Protein AF-A0A8J3U0X8-F1 (afdb_monomer)

Mean predicted aligned error: 9.12 Å

Foldseek 3Di:
DDPDDPPDDDDPCPDPPNDDPDDDDDDFLLCVLVVCQPDEAEQAQAAQPDCRSAVVNVVSHDDFKYKYKADACPGRGHYVNNRVQCVQFKDWDDKAFDPDDVPGRIIITMITGDPDGDDPPDDDQDPVHGDD

Sequence (132 aa):
MDTAPPASGGNRYHSADARRWASVERMSTEAAVRADPRRTLLLCWPPPDDDAAGYGALRTYRGDTLLYVGGDADGPTGTVRLHRELELNWTLAEEFGLPSWPGVPDRLTVWRRRPARRAQRGLDRCPGCGRP

Organism: NCBI:txid575192

Solvent-accessible surface area (backbone atoms only — not comparable to full-atom values): 8075 Å² total; per-residue (Å²): 130,84,90,75,69,69,95,69,75,80,61,81,89,71,43,92,82,60,77,69,94,60,94,81,82,89,70,56,50,56,57,56,46,62,72,49,61,87,52,73,47,75,46,68,59,26,49,44,88,38,52,52,66,30,34,41,29,61,70,61,46,80,58,51,44,37,40,39,35,37,44,53,68,91,39,84,21,25,20,60,69,31,45,53,46,42,71,62,29,33,41,83,75,49,77,41,86,46,97,54,58,93,95,44,78,38,28,42,34,34,32,36,54,46,94,67,78,61,79,87,87,68,71,66,50,41,92,89,74,66,47,98

Nearest PDB structures (foldseek):
  3ix9-assembly1_A  TM=4.435E-01  e=2.236E-01  Streptococcus pneumoniae
  3g8a-assembly1_A  TM=4.518E-01  e=2.268E+00  Thermus thermophilus HB8
  3g8a-assembly4_D  TM=4.706E-01  e=2.268E+00  Thermus thermophilus HB8
  3g89-assembly2_B  TM=3.962E-01  e=1.629E+00  Thermus thermophilus HB8
  3g8a-assembly3_C  TM=4.373E-01  e=4.115E+00  Thermus thermophilus HB8

pLDDT: mean 84.14, std 14.56, range [42.41, 98.12]

Radius of gyration: 17.24 Å; Cα contacts (8 Å, |Δi|>4): 189; chains: 1; bounding box: 37×42×47 Å

Structure (mmCIF, N/CA/C/O backbone):
data_AF-A0A8J3U0X8-F1
#
_entry.id   AF-A0A8J3U0X8-F1
#
loop_
_atom_site.group_PDB
_atom_site.id
_atom_site.type_symbol
_atom_site.label_atom_id
_atom_site.label_alt_id
_atom_site.label_comp_id
_atom_site.label_asym_id
_atom_site.label_entity_id
_atom_site.label_seq_id
_atom_site.pdbx_PDB_ins_code
_atom_site.Cartn_x
_atom_si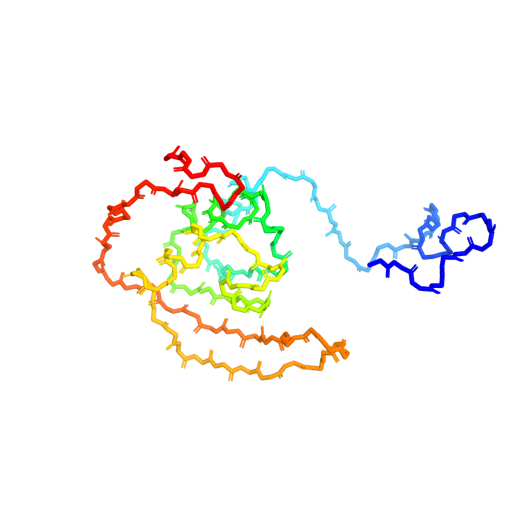te.Cartn_y
_atom_site.Cartn_z
_atom_site.occupancy
_atom_site.B_iso_or_equiv
_atom_site.auth_seq_id
_atom_site.auth_comp_id
_atom_site.auth_asym_id
_atom_site.auth_atom_id
_atom_site.pdbx_PDB_model_num
ATOM 1 N N . MET A 1 1 ? 16.406 4.699 -16.370 1.00 42.41 1 MET A N 1
ATOM 2 C CA . MET A 1 1 ? 16.832 4.742 -17.785 1.00 42.41 1 MET A CA 1
ATOM 3 C C . MET A 1 1 ? 17.207 3.319 -18.164 1.00 42.41 1 MET A C 1
ATOM 5 O O . MET A 1 1 ? 17.992 2.733 -17.432 1.00 42.41 1 MET A O 1
ATOM 9 N N . ASP A 1 2 ? 16.572 2.742 -19.188 1.00 53.41 2 ASP A N 1
ATOM 10 C CA . ASP A 1 2 ? 16.857 1.376 -19.655 1.00 53.41 2 ASP A CA 1
ATOM 11 C C . ASP A 1 2 ? 18.269 1.333 -20.257 1.00 53.41 2 ASP A C 1
ATOM 13 O O . ASP A 1 2 ? 18.569 2.074 -21.193 1.00 53.41 2 ASP A O 1
ATOM 17 N N . THR A 1 3 ? 19.154 0.536 -19.664 1.00 60.16 3 THR A N 1
ATOM 18 C CA . THR A 1 3 ? 20.560 0.408 -20.064 1.00 60.16 3 THR A CA 1
ATOM 19 C C . THR A 1 3 ? 20.781 -0.618 -21.175 1.00 60.16 3 THR A C 1
ATOM 21 O O . THR A 1 3 ? 21.899 -0.713 -21.678 1.00 60.16 3 THR A O 1
ATOM 24 N N . ALA A 1 4 ? 19.748 -1.361 -21.589 1.00 63.97 4 ALA A N 1
ATOM 25 C CA . ALA A 1 4 ? 19.833 -2.329 -22.680 1.00 63.97 4 ALA A CA 1
ATOM 26 C C . ALA A 1 4 ? 18.522 -2.406 -23.488 1.00 63.97 4 ALA A C 1
ATOM 28 O O . ALA A 1 4 ? 17.921 -3.482 -23.585 1.00 63.97 4 ALA A O 1
ATOM 29 N N . PRO A 1 5 ? 18.073 -1.294 -24.102 1.00 59.06 5 PRO A N 1
ATOM 30 C CA . PRO A 1 5 ? 16.894 -1.334 -24.948 1.00 59.06 5 PRO A CA 1
ATOM 31 C C . PRO A 1 5 ? 17.142 -2.272 -26.141 1.00 59.06 5 PRO A C 1
ATOM 33 O O . PRO A 1 5 ? 18.257 -2.315 -26.679 1.00 59.06 5 PRO A O 1
ATOM 36 N N . PRO A 1 6 ? 16.129 -3.031 -26.591 1.00 61.41 6 PRO A N 1
ATOM 37 C CA . PRO A 1 6 ? 16.262 -3.838 -27.793 1.00 61.41 6 PRO A CA 1
ATOM 38 C C . PRO A 1 6 ? 16.637 -2.941 -28.979 1.00 61.41 6 PRO A C 1
ATOM 40 O O . PRO A 1 6 ? 16.030 -1.894 -29.198 1.00 61.41 6 PRO A O 1
ATOM 43 N N . ALA A 1 7 ? 17.640 -3.369 -29.751 1.00 66.06 7 ALA A N 1
ATOM 44 C CA . ALA A 1 7 ? 18.195 -2.604 -30.872 1.00 66.06 7 ALA A CA 1
ATOM 45 C C . ALA A 1 7 ? 17.139 -2.223 -31.929 1.00 66.06 7 ALA A C 1
ATOM 47 O O . ALA A 1 7 ? 17.291 -1.231 -32.635 1.00 66.06 7 ALA A O 1
ATOM 48 N N . SER A 1 8 ? 16.078 -3.023 -32.050 1.00 65.50 8 SER A N 1
ATOM 49 C CA . SER A 1 8 ? 14.811 -2.723 -32.724 1.00 65.50 8 SER A CA 1
ATOM 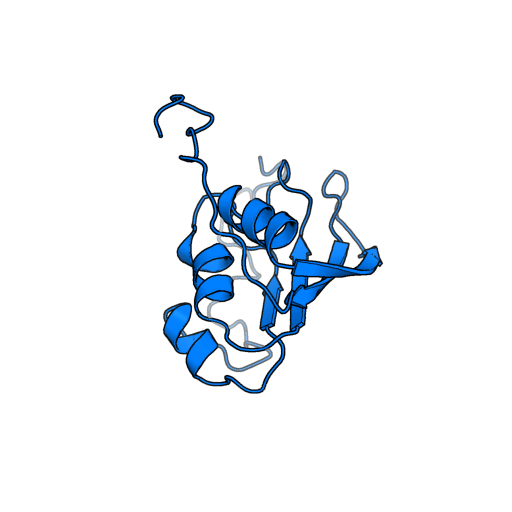50 C C . SER A 1 8 ? 13.845 -3.899 -32.520 1.00 65.50 8 SER A C 1
ATOM 52 O O . SER A 1 8 ? 14.270 -5.014 -32.213 1.00 65.50 8 SER A O 1
ATOM 54 N N . GLY A 1 9 ? 12.545 -3.653 -32.702 1.00 62.62 9 GLY A N 1
ATOM 55 C CA . GLY A 1 9 ? 11.495 -4.664 -32.552 1.00 62.62 9 GLY A CA 1
ATOM 56 C C . GLY A 1 9 ? 10.858 -4.683 -31.160 1.00 62.62 9 GLY A C 1
ATOM 57 O O . GLY A 1 9 ? 11.493 -4.385 -30.150 1.00 62.62 9 GLY A O 1
ATOM 58 N N . GLY A 1 10 ? 9.561 -5.001 -31.121 1.00 61.38 10 GLY A N 1
ATOM 59 C CA . GLY A 1 10 ? 8.804 -5.112 -29.876 1.00 61.38 10 GLY A CA 1
ATOM 60 C C . GLY A 1 10 ? 9.378 -6.192 -28.955 1.00 61.38 10 GLY A C 1
ATOM 61 O O . GLY A 1 10 ? 9.913 -7.203 -29.405 1.00 61.38 10 GLY A O 1
ATOM 62 N N . ASN A 1 11 ? 9.255 -5.987 -27.647 1.00 63.88 11 ASN A N 1
ATOM 63 C CA . ASN A 1 11 ? 9.640 -6.981 -26.652 1.00 63.88 11 ASN A CA 1
ATOM 64 C C . ASN A 1 11 ? 8.849 -8.289 -26.876 1.00 63.88 11 ASN A C 1
ATOM 66 O O . ASN A 1 11 ? 7.620 -8.278 -26.889 1.00 63.88 11 ASN A O 1
ATOM 70 N N . ARG A 1 12 ? 9.550 -9.426 -26.990 1.00 66.38 12 ARG A N 1
ATOM 71 C CA . ARG A 1 12 ? 8.969 -10.773 -27.170 1.00 66.38 12 ARG A CA 1
ATOM 72 C C . ARG A 1 12 ? 7.974 -11.193 -26.077 1.00 66.38 12 ARG A C 1
ATOM 74 O O . ARG A 1 12 ? 7.155 -12.072 -26.314 1.00 66.38 12 ARG A O 1
ATOM 81 N N . TYR A 1 13 ? 8.036 -10.577 -24.894 1.00 65.31 13 TYR A N 1
ATOM 82 C CA . TYR A 1 13 ? 7.071 -10.775 -23.806 1.00 65.31 13 TYR A CA 1
ATOM 83 C C . TYR A 1 13 ? 5.749 -10.016 -24.027 1.00 65.31 13 TYR A C 1
ATOM 85 O O . TYR A 1 13 ? 4.775 -10.260 -23.322 1.00 65.31 13 TYR A O 1
ATOM 93 N N . HIS A 1 14 ? 5.695 -9.112 -25.008 1.00 65.88 14 HIS A N 1
ATOM 94 C CA . HIS A 1 14 ? 4.497 -8.392 -25.444 1.00 65.88 14 HIS A CA 1
ATOM 95 C C . HIS A 1 14 ? 3.976 -8.927 -26.789 1.00 65.88 14 HIS A C 1
ATOM 97 O O . HIS A 1 14 ? 3.491 -8.156 -27.616 1.00 65.88 14 HIS A O 1
ATOM 103 N N . SER A 1 15 ? 4.088 -10.237 -27.042 1.00 69.62 15 SER A N 1
ATOM 104 C CA . SER A 1 15 ? 3.451 -10.836 -28.217 1.00 69.62 15 SER A CA 1
ATOM 105 C C . SER A 1 15 ? 1.929 -10.858 -28.047 1.00 69.62 15 SER A C 1
ATOM 107 O O . SER A 1 15 ? 1.411 -11.081 -26.951 1.00 69.62 15 SER A O 1
ATOM 109 N N . ALA A 1 16 ? 1.196 -10.641 -29.140 1.00 66.62 16 ALA A N 1
ATOM 110 C CA . ALA A 1 16 ? -0.263 -10.768 -29.144 1.00 66.62 16 ALA A CA 1
ATOM 111 C C . ALA A 1 16 ? -0.721 -12.194 -28.768 1.00 66.62 16 ALA A C 1
ATOM 113 O O . ALA A 1 16 ? -1.802 -12.367 -28.210 1.00 66.62 16 ALA A O 1
ATOM 114 N N . ASP A 1 17 ? 0.142 -13.186 -29.004 1.00 70.94 17 ASP A N 1
ATOM 115 C CA . ASP A 1 17 ? -0.075 -14.601 -28.690 1.00 70.94 17 ASP A CA 1
ATOM 116 C C . ASP A 1 17 ? 0.273 -14.972 -27.237 1.00 70.94 17 ASP A C 1
ATOM 118 O O . ASP A 1 17 ? 0.100 -16.123 -26.826 1.00 70.94 17 ASP A O 1
ATOM 122 N N . ALA A 1 18 ? 0.777 -14.026 -26.433 1.00 71.12 18 ALA A N 1
ATOM 123 C CA . ALA A 1 18 ? 1.105 -14.272 -25.035 1.00 71.12 18 ALA A CA 1
ATOM 124 C C . ALA A 1 18 ? -0.169 -14.598 -24.238 1.00 71.12 18 ALA A C 1
ATOM 126 O O . ALA A 1 18 ? -0.999 -13.735 -23.933 1.00 71.12 18 ALA A O 1
ATOM 127 N N . ARG A 1 19 ? -0.324 -15.873 -23.871 1.00 73.81 19 ARG A N 1
ATOM 128 C CA . ARG A 1 19 ? -1.457 -16.334 -23.068 1.00 73.81 19 ARG A CA 1
ATOM 129 C C . ARG A 1 19 ? -1.326 -15.803 -21.641 1.00 73.81 19 ARG A C 1
ATOM 131 O O . ARG A 1 19 ? -0.346 -16.078 -20.953 1.00 73.81 19 ARG A O 1
ATOM 138 N N . ARG A 1 20 ? -2.333 -15.058 -21.179 1.00 79.50 20 ARG A N 1
ATOM 139 C CA . ARG A 1 20 ? -2.405 -14.607 -19.782 1.00 79.50 20 ARG A CA 1
ATOM 140 C C . ARG A 1 20 ? -2.562 -15.818 -18.867 1.00 79.50 20 ARG A C 1
ATOM 142 O O . ARG A 1 20 ? -3.375 -16.696 -19.146 1.00 79.50 20 ARG A O 1
ATOM 149 N N . TRP A 1 21 ? -1.807 -15.842 -17.772 1.00 83.44 21 TRP A N 1
ATOM 150 C CA . TRP A 1 21 ? -1.898 -16.906 -16.767 1.00 83.44 21 TRP A CA 1
ATOM 151 C C . TRP A 1 21 ? -3.241 -16.893 -16.018 1.00 83.44 21 TRP A C 1
ATOM 153 O O . TRP A 1 21 ? -3.766 -17.946 -15.671 1.00 83.44 21 TRP A O 1
ATOM 163 N N . ALA A 1 22 ? -3.826 -15.707 -15.833 1.00 86.69 22 ALA A N 1
ATOM 164 C CA . ALA A 1 22 ? -5.137 -15.514 -15.226 1.00 86.69 22 ALA A CA 1
ATOM 165 C C . ALA A 1 22 ? -5.986 -14.527 -16.040 1.00 86.69 22 ALA A C 1
ATOM 167 O O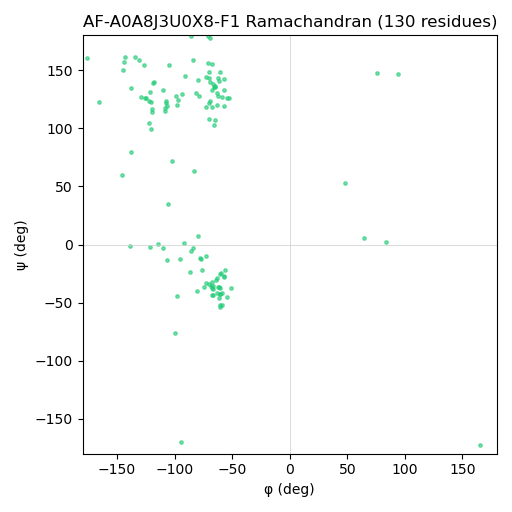 . ALA A 1 22 ? -5.466 -13.734 -16.833 1.00 86.69 22 ALA A O 1
ATOM 168 N N . SER A 1 23 ? -7.300 -14.561 -15.822 1.00 88.44 23 SER A N 1
ATOM 169 C CA . SER A 1 23 ? -8.213 -13.539 -16.331 1.00 88.44 23 SER A CA 1
ATOM 170 C C . SER A 1 23 ? -7.867 -12.182 -15.717 1.00 88.44 23 SER A C 1
ATOM 172 O O . SER A 1 23 ? -7.754 -12.057 -14.501 1.00 88.44 23 SER A O 1
ATOM 174 N N . VAL A 1 24 ? -7.695 -11.170 -16.569 1.00 87.94 24 VAL A N 1
ATOM 175 C CA . VAL A 1 24 ? -7.434 -9.784 -16.158 1.00 87.94 24 VAL A CA 1
ATOM 176 C C . VAL A 1 24 ? -8.567 -8.922 -16.688 1.00 87.94 24 VAL A C 1
ATOM 178 O O . VAL A 1 24 ? -8.722 -8.778 -17.905 1.00 87.94 24 VAL A O 1
ATOM 181 N N . GLU A 1 25 ? -9.349 -8.366 -15.773 1.00 90.50 25 GLU A N 1
ATOM 182 C CA . GLU A 1 25 ? -10.447 -7.454 -16.077 1.00 90.50 25 GLU A CA 1
ATOM 183 C C . GLU A 1 25 ? -9.951 -6.007 -16.070 1.00 90.50 25 GLU A C 1
ATOM 185 O O . GLU A 1 25 ? -9.070 -5.635 -15.296 1.00 90.50 25 GLU A O 1
ATOM 190 N N . ARG A 1 26 ? -10.508 -5.177 -16.956 1.00 91.81 26 ARG A N 1
ATOM 191 C CA . ARG A 1 26 ? -10.232 -3.737 -16.974 1.00 91.81 26 ARG A CA 1
ATOM 192 C C . ARG A 1 26 ? -11.353 -3.017 -16.248 1.00 91.81 26 ARG A C 1
ATOM 194 O O . ARG A 1 26 ? -12.502 -3.091 -16.671 1.00 91.81 26 ARG A O 1
ATOM 201 N N . MET A 1 27 ? -11.006 -2.310 -15.183 1.00 93.06 27 MET A N 1
ATOM 202 C CA . MET A 1 27 ? -11.947 -1.581 -14.341 1.00 93.06 27 MET A CA 1
ATOM 203 C C . MET A 1 27 ? -11.311 -0.274 -13.871 1.00 93.06 27 MET A C 1
ATOM 205 O O . MET A 1 27 ? -10.087 -0.144 -13.880 1.00 93.06 27 MET A O 1
ATOM 209 N N . SER A 1 28 ? -12.134 0.676 -13.421 1.00 94.56 28 SER A N 1
ATOM 210 C CA . SER A 1 28 ? -11.613 1.761 -12.587 1.00 94.56 28 SER A CA 1
ATOM 211 C C . SER A 1 28 ? -11.167 1.198 -11.239 1.00 94.56 28 SER A C 1
ATOM 213 O O . SER A 1 28 ? -11.688 0.173 -10.780 1.00 94.56 28 SER A O 1
ATOM 215 N N . THR A 1 29 ? -10.243 1.888 -10.574 1.00 93.88 29 THR A N 1
ATOM 216 C CA . THR A 1 29 ? -9.756 1.483 -9.255 1.00 93.88 29 THR A CA 1
ATOM 217 C C . THR A 1 29 ? -10.895 1.297 -8.258 1.00 93.88 29 THR A C 1
ATOM 219 O O . THR A 1 29 ? -10.963 0.297 -7.544 1.00 93.88 29 THR A O 1
ATOM 222 N N . GLU A 1 30 ? -11.842 2.230 -8.219 1.00 94.31 30 GLU A N 1
ATOM 223 C CA . GLU A 1 30 ? -12.933 2.172 -7.258 1.00 94.31 30 GLU A CA 1
ATOM 224 C C . GLU A 1 30 ? -13.916 1.045 -7.566 1.00 94.31 30 GLU A C 1
ATOM 226 O O . GLU A 1 30 ? -14.474 0.459 -6.639 1.00 94.31 30 GLU A O 1
ATOM 231 N N . ALA A 1 31 ? -14.140 0.747 -8.849 1.00 95.19 31 ALA A N 1
ATOM 232 C CA . ALA A 1 31 ? -14.978 -0.370 -9.261 1.00 95.19 31 ALA A CA 1
ATOM 233 C C . ALA A 1 31 ? -14.334 -1.709 -8.870 1.00 95.19 31 ALA A C 1
ATOM 235 O O . ALA A 1 31 ? -15.015 -2.551 -8.288 1.00 95.19 31 ALA A O 1
ATOM 236 N N . ALA A 1 32 ? -13.023 -1.866 -9.086 1.00 94.06 32 ALA A N 1
ATOM 237 C CA . ALA A 1 32 ? -12.279 -3.059 -8.685 1.00 94.06 32 ALA A CA 1
ATOM 238 C C . ALA A 1 32 ? -12.311 -3.277 -7.161 1.00 94.06 32 ALA A C 1
ATOM 240 O O . ALA A 1 32 ? -12.615 -4.371 -6.694 1.00 94.06 32 ALA A O 1
ATOM 241 N N . VAL A 1 33 ? -12.077 -2.224 -6.368 1.00 94.69 33 VAL A N 1
ATOM 242 C CA . VAL A 1 33 ? -12.111 -2.316 -4.897 1.00 94.69 33 VAL A CA 1
ATOM 243 C C . VAL A 1 33 ? -13.521 -2.609 -4.373 1.00 94.69 33 VAL A C 1
ATOM 245 O O . VAL A 1 33 ? -13.680 -3.328 -3.387 1.00 94.69 33 VAL A O 1
ATOM 248 N N . ARG A 1 34 ? -14.564 -2.060 -5.008 1.00 94.12 34 ARG A N 1
ATOM 249 C CA . ARG A 1 34 ? -15.959 -2.302 -4.606 1.00 94.12 34 ARG A CA 1
ATOM 250 C C . ARG A 1 34 ? -16.489 -3.671 -5.018 1.00 94.12 34 ARG A C 1
ATOM 252 O O . ARG A 1 34 ? -17.448 -4.122 -4.397 1.00 94.12 34 ARG A O 1
ATOM 259 N N . ALA A 1 35 ? -15.900 -4.311 -6.027 1.00 92.62 35 ALA A N 1
ATOM 260 C CA . ALA A 1 35 ? -16.339 -5.619 -6.501 1.00 92.62 35 ALA A CA 1
ATOM 261 C C . ALA A 1 35 ? -16.177 -6.717 -5.436 1.00 92.62 35 ALA A C 1
ATOM 263 O O . ALA A 1 35 ? -16.988 -7.638 -5.392 1.00 92.62 35 ALA A O 1
ATOM 264 N N . ASP A 1 36 ? -15.186 -6.595 -4.544 1.00 87.56 36 ASP A N 1
ATOM 265 C CA . ASP A 1 36 ? -14.984 -7.551 -3.452 1.00 87.56 36 ASP A CA 1
ATOM 266 C C . ASP A 1 36 ? -14.635 -6.868 -2.112 1.00 87.56 36 ASP A C 1
ATOM 268 O O . ASP A 1 36 ? -13.475 -6.820 -1.693 1.00 87.56 36 ASP A O 1
ATOM 272 N N . PRO A 1 37 ? -15.639 -6.334 -1.390 1.00 82.44 37 PRO A N 1
ATOM 273 C CA . PRO A 1 37 ? -15.413 -5.562 -0.170 1.00 82.44 37 PRO A CA 1
ATOM 274 C C . PRO A 1 37 ? -14.984 -6.415 1.035 1.00 82.44 37 PRO A C 1
ATOM 276 O O . PRO A 1 37 ? -14.642 -5.850 2.074 1.00 82.44 37 PRO A O 1
ATOM 279 N N . ARG A 1 38 ? -15.042 -7.752 0.935 1.00 81.69 38 ARG A N 1
ATOM 280 C CA . ARG A 1 38 ? -14.705 -8.677 2.033 1.00 81.69 38 ARG A CA 1
ATOM 281 C C . ARG A 1 38 ? -13.263 -9.172 1.975 1.00 81.69 38 ARG A C 1
ATOM 283 O O . ARG A 1 38 ? -12.798 -9.764 2.947 1.00 81.69 38 ARG A O 1
ATOM 290 N N . ARG A 1 39 ? -12.558 -8.957 0.864 1.00 89.75 39 ARG A N 1
ATOM 291 C CA . ARG A 1 39 ? -11.156 -9.357 0.722 1.00 89.75 39 ARG A CA 1
ATOM 292 C C . ARG A 1 39 ? -10.197 -8.330 1.307 1.00 89.75 39 ARG A C 1
ATOM 294 O O . ARG A 1 39 ? -10.505 -7.149 1.472 1.00 89.75 39 ARG A O 1
ATOM 301 N N . THR A 1 40 ? -8.999 -8.804 1.610 1.00 95.38 40 THR A N 1
ATOM 302 C CA . THR A 1 40 ? -7.841 -7.962 1.899 1.00 95.38 40 THR A CA 1
ATOM 303 C C . THR A 1 40 ? -7.439 -7.186 0.646 1.00 95.38 40 THR A C 1
ATOM 305 O O . THR A 1 40 ? -7.391 -7.760 -0.443 1.00 95.38 40 THR A O 1
ATOM 308 N N . LEU A 1 41 ? -7.143 -5.893 0.791 1.00 96.56 41 LEU A N 1
ATOM 309 C CA . LEU A 1 41 ? -6.640 -5.088 -0.321 1.00 96.56 41 LEU A CA 1
ATOM 310 C C . LEU A 1 41 ? -5.150 -5.376 -0.528 1.00 96.56 41 LEU A C 1
ATOM 312 O O . LEU A 1 41 ? -4.375 -5.254 0.414 1.00 96.56 41 LEU A O 1
ATOM 316 N N . LEU A 1 42 ? -4.751 -5.699 -1.757 1.00 96.75 42 LEU A N 1
ATOM 317 C CA . LEU A 1 42 ? -3.351 -5.731 -2.181 1.00 96.75 42 LEU A CA 1
ATOM 318 C C . LEU A 1 42 ? -3.084 -4.536 -3.101 1.00 96.75 42 LEU A C 1
ATOM 320 O O . LEU A 1 42 ? -3.719 -4.412 -4.146 1.00 96.75 42 LEU A O 1
ATOM 324 N N . LEU A 1 43 ? -2.125 -3.692 -2.729 1.00 96.31 43 LEU A N 1
ATOM 325 C CA . LEU A 1 43 ? -1.540 -2.673 -3.595 1.00 96.31 43 LEU A CA 1
ATOM 326 C C . LEU A 1 43 ? -0.120 -3.103 -3.945 1.00 96.31 43 LEU A C 1
ATOM 328 O O . LEU A 1 43 ? 0.719 -3.246 -3.062 1.00 96.31 43 LEU A O 1
ATOM 332 N N . CYS A 1 44 ? 0.143 -3.323 -5.228 1.00 95.38 44 CYS A N 1
ATOM 333 C CA . CYS A 1 44 ? 1.451 -3.744 -5.709 1.00 95.38 44 CYS A CA 1
ATOM 334 C C . CYS A 1 44 ? 1.987 -2.699 -6.674 1.00 95.38 44 CYS A C 1
ATOM 336 O O . CYS A 1 44 ? 1.367 -2.467 -7.710 1.00 95.38 44 CYS A O 1
ATOM 338 N N . TRP A 1 45 ? 3.104 -2.069 -6.308 1.00 94.38 45 TRP A N 1
ATOM 339 C CA . TRP A 1 45 ? 3.79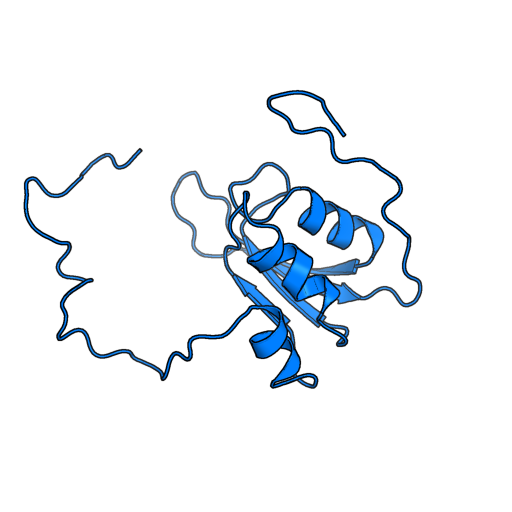0 -1.074 -7.128 1.00 94.38 45 TRP A CA 1
ATOM 340 C C . TRP A 1 45 ? 2.857 0.004 -7.707 1.00 94.38 45 TRP A C 1
ATOM 342 O O . TRP A 1 45 ? 2.840 0.223 -8.921 1.00 94.38 45 TRP A O 1
ATOM 352 N N . PRO A 1 46 ? 2.038 0.684 -6.875 1.00 94.62 46 PRO A N 1
ATOM 353 C CA . PRO A 1 46 ? 1.224 1.772 -7.391 1.00 94.62 46 PRO A CA 1
ATOM 354 C C . PRO A 1 46 ? 2.135 2.874 -7.964 1.00 94.62 46 PRO A C 1
ATOM 356 O O . PRO A 1 46 ? 3.174 3.163 -7.367 1.00 94.62 46 PRO A O 1
ATOM 359 N N . PRO A 1 47 ? 1.766 3.495 -9.093 1.00 91.19 47 PRO A N 1
ATOM 360 C CA . PRO A 1 47 ? 2.522 4.598 -9.682 1.00 91.19 47 PRO A CA 1
ATOM 361 C C . PRO A 1 47 ? 2.689 5.770 -8.693 1.00 91.19 47 PRO A C 1
ATOM 363 O O . PRO A 1 47 ? 1.765 6.065 -7.926 1.00 91.19 47 PRO A O 1
ATOM 366 N N . PRO A 1 48 ? 3.852 6.446 -8.681 1.00 87.81 48 PRO A N 1
ATOM 367 C CA . PRO A 1 48 ? 4.134 7.541 -7.750 1.00 87.81 48 PRO A CA 1
ATOM 368 C C . PRO A 1 48 ? 3.445 8.863 -8.132 1.00 87.81 48 PRO A C 1
ATOM 370 O O . PRO A 1 48 ? 3.405 9.791 -7.325 1.00 87.81 48 PRO A O 1
ATOM 373 N N . ASP A 1 49 ? 2.898 8.954 -9.345 1.00 8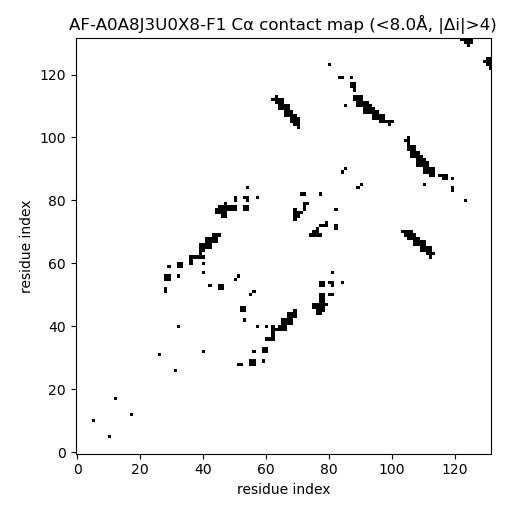6.94 49 ASP A N 1
ATOM 374 C CA . ASP A 1 49 ? 2.281 10.139 -9.948 1.00 86.94 49 ASP A CA 1
ATOM 375 C C . ASP A 1 49 ? 0.767 10.000 -10.201 1.00 86.94 49 ASP A C 1
ATOM 377 O O . ASP A 1 49 ? 0.135 10.950 -10.662 1.00 86.94 49 ASP A O 1
ATOM 381 N N . ASP A 1 50 ? 0.163 8.859 -9.852 1.00 89.62 50 ASP A N 1
ATOM 382 C CA . ASP A 1 50 ? -1.280 8.630 -9.978 1.00 89.62 50 ASP A CA 1
ATOM 383 C C . ASP A 1 50 ? -1.922 8.267 -8.628 1.00 89.62 50 ASP A C 1
ATOM 385 O O . ASP A 1 50 ? -1.834 7.151 -8.103 1.00 89.62 50 ASP A O 1
ATOM 389 N N . ASP A 1 51 ? -2.628 9.256 -8.077 1.00 92.31 51 ASP A N 1
ATOM 390 C CA . ASP A 1 51 ? -3.368 9.146 -6.823 1.00 92.31 51 ASP A CA 1
ATOM 391 C C . ASP A 1 51 ? -4.504 8.116 -6.914 1.00 92.31 51 ASP A C 1
ATOM 393 O O . ASP A 1 51 ? -4.852 7.520 -5.894 1.00 92.31 51 ASP A O 1
ATOM 397 N N . ALA A 1 52 ? -5.092 7.876 -8.093 1.00 91.88 52 ALA A N 1
ATOM 398 C CA . ALA A 1 52 ? -6.226 6.968 -8.238 1.00 91.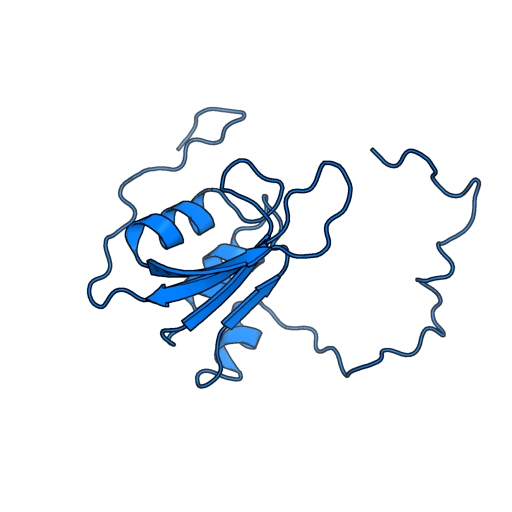88 52 ALA A CA 1
ATOM 399 C C . ALA A 1 52 ? -5.818 5.518 -7.958 1.00 91.88 52 ALA A C 1
ATOM 401 O O . ALA A 1 52 ? -6.533 4.819 -7.238 1.00 91.88 52 ALA A O 1
ATOM 402 N N . ALA A 1 53 ? -4.665 5.077 -8.470 1.00 91.88 53 ALA A N 1
ATOM 403 C CA . ALA A 1 53 ? -4.173 3.707 -8.321 1.00 91.88 53 ALA A CA 1
ATOM 404 C C . ALA A 1 53 ? -3.780 3.343 -6.877 1.00 91.88 53 ALA A C 1
ATOM 406 O O . ALA A 1 53 ? -4.022 2.221 -6.434 1.00 91.88 53 ALA A O 1
ATOM 407 N N . GLY A 1 54 ? -3.197 4.285 -6.128 1.00 94.94 54 GLY A N 1
ATOM 408 C CA . GLY A 1 54 ? -2.767 4.071 -4.743 1.00 94.94 54 GLY A CA 1
ATOM 409 C C . GLY A 1 54 ? -3.756 4.617 -3.712 1.00 94.94 54 GLY A C 1
ATOM 410 O O . GLY A 1 54 ? -4.493 3.875 -3.054 1.00 94.94 54 GLY A O 1
ATOM 411 N N . TYR A 1 55 ? -3.764 5.940 -3.545 1.00 95.50 55 TYR A N 1
ATOM 412 C CA . TYR A 1 55 ? -4.566 6.618 -2.525 1.00 95.50 55 TYR A CA 1
ATOM 413 C C . TYR A 1 55 ? -6.077 6.420 -2.739 1.00 95.50 55 TYR A C 1
ATOM 415 O O . TYR A 1 55 ? -6.808 6.135 -1.786 1.00 95.50 55 TYR A O 1
ATOM 423 N N . GLY A 1 56 ? -6.554 6.500 -3.982 1.00 95.50 56 GLY A N 1
ATOM 424 C CA . GLY A 1 56 ? -7.951 6.285 -4.365 1.00 95.50 56 GLY A CA 1
ATOM 425 C C . GLY A 1 56 ? -8.449 4.881 -4.017 1.00 95.50 56 GLY A C 1
ATOM 426 O O . GLY A 1 56 ? -9.533 4.737 -3.433 1.00 95.50 56 GLY A O 1
ATOM 427 N N . ALA A 1 57 ? -7.627 3.856 -4.266 1.00 95.81 57 ALA A N 1
ATOM 428 C CA . ALA A 1 57 ? -7.900 2.486 -3.836 1.00 95.81 57 ALA A CA 1
ATOM 429 C C . ALA A 1 57 ? -8.058 2.398 -2.313 1.00 95.81 57 ALA A C 1
ATOM 431 O O . ALA A 1 57 ? -9.085 1.928 -1.813 1.00 95.81 57 ALA A O 1
ATOM 432 N N . LEU A 1 58 ? -7.079 2.922 -1.568 1.00 95.44 58 LEU A N 1
ATOM 433 C CA . LEU A 1 58 ? -7.053 2.866 -0.106 1.00 95.44 58 LEU A CA 1
ATOM 434 C C . LEU A 1 58 ? -8.241 3.601 0.538 1.00 95.44 58 LEU A C 1
ATOM 436 O O . LEU A 1 58 ? -8.791 3.157 1.551 1.00 95.44 58 LEU A O 1
ATOM 440 N N . ARG A 1 59 ? -8.657 4.725 -0.057 1.00 93.62 59 ARG A N 1
ATOM 441 C CA . ARG A 1 59 ? -9.809 5.531 0.381 1.00 93.62 59 ARG A CA 1
ATOM 442 C C . ARG A 1 59 ? -11.149 4.870 0.080 1.00 93.62 59 ARG A C 1
ATOM 444 O O . ARG A 1 59 ? -12.098 5.051 0.853 1.00 93.62 59 ARG A O 1
ATOM 451 N N . THR A 1 60 ? -11.227 4.132 -1.023 1.00 95.19 60 THR A N 1
ATOM 452 C CA . THR A 1 60 ? -12.417 3.363 -1.401 1.00 95.19 60 THR A CA 1
ATOM 453 C C . THR A 1 60 ? -12.566 2.120 -0.533 1.00 95.19 60 THR A C 1
ATOM 455 O O . THR A 1 60 ? -13.683 1.763 -0.153 1.00 95.19 60 THR A O 1
ATOM 458 N N . TYR A 1 61 ? -11.448 1.491 -0.178 1.00 95.56 61 TYR A N 1
ATOM 459 C CA . TYR A 1 61 ? -11.425 0.266 0.598 1.00 95.56 61 TYR A CA 1
ATOM 460 C C . TYR A 1 61 ? -12.007 0.465 1.999 1.00 95.56 61 TYR A C 1
ATOM 462 O O . TYR A 1 61 ? -11.644 1.399 2.721 1.00 95.56 61 TYR A O 1
ATOM 470 N N . ARG A 1 62 ? -12.930 -0.423 2.384 1.00 93.25 62 ARG A N 1
ATOM 471 C CA . ARG A 1 62 ? -13.633 -0.386 3.678 1.00 93.25 62 ARG A CA 1
ATOM 472 C C . ARG A 1 62 ? -13.171 -1.452 4.666 1.00 93.25 62 ARG A C 1
ATOM 474 O O . ARG A 1 62 ? -13.477 -1.312 5.844 1.00 93.25 62 ARG A O 1
ATOM 481 N N . GLY A 1 63 ? -12.422 -2.458 4.214 1.00 94.06 63 GLY A N 1
ATOM 482 C CA . GLY A 1 63 ? -11.812 -3.440 5.105 1.00 94.06 63 GLY A CA 1
ATOM 483 C C . GLY A 1 63 ? -10.656 -2.851 5.914 1.00 94.06 63 GLY A C 1
ATOM 484 O O . GLY A 1 63 ? -10.311 -1.670 5.789 1.00 94.06 63 GLY A O 1
ATOM 485 N N . ASP A 1 64 ? -10.059 -3.677 6.762 1.00 95.12 64 ASP A N 1
ATOM 486 C CA . ASP A 1 64 ? -9.101 -3.263 7.789 1.00 95.12 64 ASP A CA 1
ATOM 487 C C . ASP A 1 64 ? -7.661 -3.708 7.521 1.00 95.12 64 ASP A C 1
ATOM 489 O O . ASP A 1 64 ? -6.771 -3.351 8.287 1.00 95.12 64 ASP A O 1
ATOM 493 N N . THR A 1 65 ? -7.423 -4.466 6.450 1.00 97.06 65 THR A N 1
ATOM 494 C CA . THR A 1 65 ? -6.127 -5.083 6.170 1.00 97.06 65 THR A CA 1
ATOM 495 C C . THR A 1 65 ? -5.661 -4.705 4.775 1.00 97.06 65 THR A C 1
ATOM 497 O O . THR A 1 65 ? -6.381 -4.906 3.796 1.00 97.06 65 THR A O 1
ATOM 500 N N . LEU A 1 66 ? -4.452 -4.165 4.692 1.00 97.38 66 LEU A N 1
ATOM 501 C CA . LEU A 1 66 ? -3.785 -3.810 3.447 1.00 97.38 66 LEU A CA 1
ATOM 502 C C . LEU A 1 66 ? -2.465 -4.576 3.354 1.00 97.38 66 LEU A C 1
ATOM 504 O O . LEU A 1 66 ? -1.668 -4.542 4.287 1.00 97.38 66 LEU A O 1
ATOM 508 N N . LEU A 1 67 ? -2.220 -5.205 2.210 1.00 97.88 67 LEU A N 1
ATOM 509 C CA . LEU A 1 67 ? -0.892 -5.621 1.778 1.00 97.88 67 LEU A CA 1
ATOM 510 C C . LEU A 1 67 ? -0.367 -4.568 0.804 1.00 97.88 67 LEU A C 1
ATOM 512 O O . LEU A 1 67 ? -1.044 -4.236 -0.169 1.00 97.88 67 LEU A O 1
ATOM 516 N N . TYR A 1 68 ? 0.831 -4.058 1.054 1.00 97.31 68 TYR A N 1
ATOM 517 C CA . TYR A 1 68 ? 1.506 -3.104 0.183 1.00 97.31 68 TYR A CA 1
ATOM 518 C C . TYR A 1 68 ? 2.863 -3.660 -0.243 1.00 97.31 68 TYR A C 1
ATOM 520 O O . TYR A 1 68 ? 3.685 -4.000 0.608 1.00 97.31 68 TYR A O 1
ATOM 528 N N . VAL A 1 69 ? 3.079 -3.759 -1.554 1.00 96.12 69 VAL A N 1
ATOM 529 C CA . VAL A 1 69 ? 4.361 -4.129 -2.161 1.00 96.12 69 VAL A CA 1
ATOM 530 C C . VAL A 1 69 ? 4.955 -2.894 -2.824 1.00 96.12 69 VAL A C 1
ATOM 532 O O . VAL A 1 69 ? 4.378 -2.375 -3.783 1.00 96.12 69 VAL A O 1
ATOM 535 N N . GLY A 1 70 ? 6.092 -2.437 -2.313 1.00 93.56 70 GLY A N 1
ATOM 536 C CA . GLY A 1 70 ? 6.798 -1.254 -2.797 1.00 93.56 70 GLY A CA 1
ATOM 537 C C . GLY A 1 70 ? 7.850 -0.769 -1.802 1.00 93.56 70 GLY A C 1
ATOM 538 O O . GLY A 1 70 ? 8.120 -1.432 -0.798 1.00 93.56 70 GLY A O 1
ATOM 539 N N . GLY A 1 71 ? 8.433 0.389 -2.094 1.00 88.31 71 GLY A N 1
ATOM 540 C CA . GLY A 1 71 ? 9.379 1.101 -1.240 1.00 88.31 71 GLY A CA 1
ATOM 541 C C . GLY A 1 71 ? 8.733 2.171 -0.350 1.00 88.31 71 GLY A C 1
ATOM 542 O O . GLY A 1 71 ? 7.513 2.272 -0.228 1.00 88.31 71 GLY A O 1
ATOM 543 N N . ASP A 1 72 ? 9.590 2.973 0.281 1.00 84.56 72 ASP A N 1
ATOM 544 C CA . ASP A 1 72 ? 9.225 4.083 1.172 1.00 84.56 72 ASP A CA 1
ATOM 545 C C . ASP A 1 72 ? 8.582 5.279 0.452 1.00 84.56 72 ASP A C 1
ATOM 547 O O . ASP A 1 72 ? 8.494 5.320 -0.774 1.00 84.56 72 ASP A O 1
ATOM 551 N N . ALA A 1 73 ? 8.188 6.291 1.234 1.00 82.81 73 ALA A N 1
ATOM 552 C CA . ALA A 1 73 ? 7.598 7.540 0.750 1.00 82.81 73 ALA A CA 1
ATOM 553 C C . ALA A 1 73 ? 8.472 8.322 -0.247 1.00 82.81 73 ALA A C 1
ATOM 555 O O . ALA A 1 73 ? 7.932 9.028 -1.096 1.00 82.81 73 ALA A O 1
ATOM 556 N N . ASP A 1 74 ? 9.795 8.170 -0.163 1.00 79.88 74 ASP A N 1
ATOM 557 C CA . ASP A 1 74 ? 10.762 8.768 -1.095 1.00 79.88 74 ASP A CA 1
ATOM 558 C C . ASP A 1 74 ? 11.102 7.836 -2.279 1.00 79.88 74 ASP A C 1
ATOM 560 O O . ASP A 1 74 ? 11.950 8.148 -3.117 1.00 79.88 74 ASP A O 1
ATOM 564 N N . GLY A 1 75 ? 10.472 6.660 -2.328 1.00 80.94 75 GLY A N 1
ATOM 565 C CA . GLY A 1 75 ? 10.686 5.635 -3.339 1.00 80.94 75 GLY A CA 1
ATOM 566 C C . GLY A 1 75 ? 9.850 5.832 -4.609 1.00 80.94 75 GLY A C 1
ATOM 567 O O . GLY A 1 75 ? 9.043 6.754 -4.722 1.00 80.94 75 GLY A O 1
ATOM 568 N N . PRO A 1 76 ? 10.007 4.931 -5.594 1.00 86.50 76 PRO A N 1
ATOM 569 C CA . PRO A 1 76 ? 9.311 5.019 -6.877 1.00 86.50 76 PRO A CA 1
ATOM 570 C C . PRO A 1 76 ? 7.860 4.514 -6.826 1.00 86.50 76 PRO A C 1
ATOM 572 O O . PRO A 1 76 ? 7.233 4.376 -7.873 1.00 86.50 76 PRO A O 1
ATOM 575 N N . THR A 1 77 ? 7.328 4.191 -5.646 1.00 90.94 77 THR A N 1
ATOM 576 C CA . THR A 1 77 ? 6.042 3.505 -5.492 1.00 90.94 77 THR A CA 1
ATOM 577 C C . THR A 1 77 ? 5.098 4.281 -4.597 1.00 90.94 77 THR A C 1
ATOM 579 O O . THR A 1 77 ? 5.386 4.515 -3.427 1.00 90.94 77 THR A O 1
ATOM 582 N N . GLY A 1 78 ? 3.903 4.559 -5.104 1.00 92.81 78 GLY A N 1
ATOM 583 C CA . GLY A 1 78 ? 2.843 5.239 -4.379 1.00 92.81 78 GLY A CA 1
ATOM 584 C C . GLY A 1 78 ? 3.076 6.738 -4.254 1.00 92.81 78 GLY A C 1
ATOM 585 O O . GLY A 1 78 ? 4.199 7.220 -4.155 1.00 92.81 78 GLY A O 1
ATOM 586 N N . THR A 1 79 ? 1.982 7.489 -4.254 1.00 92.94 79 THR A N 1
ATOM 587 C CA . THR A 1 79 ? 2.043 8.937 -4.075 1.00 92.94 79 THR A CA 1
ATOM 588 C C . THR A 1 79 ? 2.415 9.290 -2.633 1.00 92.94 79 THR A C 1
ATOM 590 O O . THR A 1 79 ? 2.121 8.549 -1.691 1.00 92.94 79 THR A O 1
ATOM 593 N N . VAL A 1 80 ? 2.974 10.484 -2.421 1.00 91.81 80 VAL A N 1
ATOM 594 C CA . VAL A 1 80 ? 3.217 11.038 -1.070 1.00 91.81 80 VAL A CA 1
ATOM 595 C C . VAL A 1 80 ? 1.945 10.986 -0.213 1.00 91.81 80 VAL A C 1
ATOM 597 O O . VAL A 1 80 ? 1.980 10.697 0.985 1.00 91.81 80 VAL A O 1
ATOM 600 N N . ARG A 1 81 ? 0.790 11.229 -0.836 1.00 92.25 81 ARG A N 1
ATOM 601 C CA . ARG A 1 81 ? -0.510 11.230 -0.172 1.00 92.25 81 ARG A CA 1
ATOM 602 C C . ARG A 1 81 ? -0.943 9.844 0.300 1.00 92.25 81 ARG A C 1
ATOM 604 O O . ARG A 1 81 ? -1.560 9.745 1.366 1.00 92.25 81 ARG A O 1
ATOM 611 N N . LEU A 1 82 ? -0.617 8.789 -0.452 1.00 95.19 82 LEU A N 1
ATOM 612 C CA . LEU A 1 82 ? -0.809 7.404 -0.021 1.00 95.19 82 LEU A CA 1
ATOM 613 C C . LEU A 1 82 ? -0.006 7.131 1.253 1.00 95.19 82 LEU A C 1
ATOM 615 O O . LEU A 1 82 ? -0.589 6.731 2.260 1.00 95.19 82 LEU A O 1
ATOM 619 N N . HIS A 1 83 ? 1.297 7.407 1.226 1.00 94.81 83 HIS A N 1
ATOM 620 C CA . HIS A 1 83 ? 2.197 7.137 2.352 1.00 94.81 83 HIS A CA 1
ATOM 621 C C . HIS A 1 83 ? 1.797 7.898 3.616 1.00 94.81 83 HIS A C 1
ATOM 623 O O . HIS A 1 83 ? 1.670 7.306 4.686 1.00 94.81 83 HIS A O 1
ATOM 629 N N . ARG A 1 84 ? 1.422 9.175 3.487 1.00 93.25 84 ARG A N 1
ATOM 630 C CA . ARG A 1 84 ? 0.867 9.946 4.612 1.00 93.25 84 ARG A CA 1
ATOM 631 C C . ARG A 1 84 ? -0.419 9.345 5.179 1.00 93.25 84 ARG A C 1
ATOM 633 O O . ARG A 1 84 ? -0.659 9.426 6.381 1.00 93.25 84 ARG A O 1
ATOM 640 N N . GLU A 1 85 ? -1.300 8.793 4.341 1.00 95.12 85 GLU A N 1
ATOM 641 C CA . GLU A 1 85 ? -2.509 8.119 4.841 1.00 95.12 85 GLU A CA 1
ATOM 642 C C . GLU A 1 85 ? -2.134 6.854 5.624 1.00 95.12 85 GLU A C 1
ATOM 644 O O . GLU A 1 85 ? -2.743 6.616 6.668 1.00 95.12 85 GLU A O 1
ATOM 649 N N . LEU A 1 86 ? -1.126 6.089 5.183 1.00 95.50 86 LEU A N 1
ATOM 650 C CA . LEU A 1 86 ? -0.614 4.928 5.921 1.00 95.50 86 LEU A CA 1
ATOM 651 C C . LEU A 1 86 ? -0.080 5.335 7.300 1.00 95.50 86 LEU A C 1
ATOM 653 O O . LEU A 1 86 ? -0.548 4.816 8.312 1.00 95.50 86 LEU A O 1
ATOM 657 N N . GLU A 1 87 ? 0.799 6.332 7.368 1.00 94.19 87 GLU A N 1
ATOM 658 C CA . GLU A 1 87 ? 1.388 6.817 8.626 1.00 94.19 87 GLU A CA 1
ATOM 659 C C . GLU A 1 87 ? 0.335 7.307 9.639 1.00 94.19 87 GLU A C 1
ATOM 661 O O . GLU A 1 87 ? 0.407 7.041 10.850 1.00 94.19 87 GLU A O 1
ATOM 666 N N . LEU A 1 88 ? -0.675 8.034 9.151 1.00 93.94 88 LEU A N 1
ATOM 667 C CA . LEU A 1 88 ? -1.690 8.661 9.997 1.00 93.94 88 LEU A CA 1
ATOM 668 C C . LEU A 1 88 ? -2.777 7.684 10.448 1.00 93.94 88 LEU A C 1
ATOM 670 O O . LEU A 1 88 ? -3.239 7.765 11.594 1.00 93.94 88 LEU A O 1
ATOM 674 N N . ASN A 1 89 ? -3.208 6.795 9.552 1.00 96.50 89 ASN A N 1
ATOM 675 C CA . ASN A 1 89 ? -4.469 6.062 9.680 1.00 96.50 89 ASN A CA 1
ATOM 676 C C . ASN A 1 89 ? -4.314 4.543 9.696 1.00 96.50 89 ASN A C 1
ATOM 678 O O . ASN A 1 89 ? -5.309 3.837 9.882 1.00 96.50 89 ASN A O 1
ATOM 682 N N . TRP A 1 90 ? -3.090 4.045 9.559 1.00 97.19 90 TRP A N 1
ATOM 683 C CA . TRP A 1 90 ? -2.780 2.626 9.588 1.00 97.19 90 TRP A CA 1
ATOM 684 C C . TRP A 1 90 ? -1.617 2.332 10.533 1.00 97.19 90 TRP A C 1
ATOM 686 O O . TRP A 1 90 ? -0.844 3.205 10.928 1.00 97.19 90 TRP A O 1
ATOM 696 N N . THR A 1 91 ? -1.531 1.085 10.964 1.00 97.62 91 THR A N 1
ATOM 697 C CA . THR A 1 91 ? -0.458 0.578 11.812 1.00 97.62 91 THR A CA 1
ATOM 698 C C . THR A 1 91 ? 0.222 -0.555 11.065 1.00 97.62 91 THR A C 1
ATOM 700 O O . THR A 1 91 ? -0.451 -1.508 10.670 1.00 97.62 91 THR A O 1
ATOM 703 N N . LEU A 1 92 ? 1.532 -0.435 10.854 1.00 97.44 92 LEU A N 1
ATOM 704 C CA . LEU A 1 92 ? 2.347 -1.508 10.299 1.00 97.44 92 LEU A CA 1
ATOM 705 C C . LEU A 1 92 ? 2.321 -2.683 11.281 1.00 97.44 92 LEU A C 1
ATOM 707 O O . LEU A 1 92 ? 2.672 -2.522 12.448 1.00 97.44 92 LEU A O 1
ATOM 711 N N . ALA A 1 93 ? 1.838 -3.829 10.818 1.00 97.75 93 ALA A N 1
ATOM 712 C CA . ALA A 1 93 ? 1.757 -5.052 11.602 1.00 97.75 93 ALA A CA 1
ATOM 713 C C . ALA A 1 93 ? 2.944 -5.970 11.311 1.00 97.75 93 ALA A C 1
ATOM 715 O O . ALA A 1 93 ? 3.534 -6.511 12.240 1.00 97.75 93 ALA A O 1
ATOM 716 N N . GLU A 1 94 ? 3.291 -6.134 10.033 1.00 97.81 94 GLU A N 1
ATOM 717 C CA . GLU A 1 94 ? 4.347 -7.044 9.588 1.00 97.81 94 GLU A CA 1
ATOM 718 C C . GLU A 1 94 ? 5.081 -6.452 8.383 1.00 97.81 94 GLU A C 1
ATOM 720 O O . GLU A 1 94 ? 4.492 -5.729 7.574 1.00 97.81 94 GLU A O 1
ATOM 725 N N . GLU A 1 95 ? 6.360 -6.788 8.249 1.00 96.75 95 GLU A N 1
ATOM 726 C CA . GLU A 1 95 ? 7.200 -6.419 7.115 1.00 96.75 95 GLU A CA 1
ATOM 727 C C . GLU A 1 95 ? 8.052 -7.618 6.698 1.00 96.75 95 GLU A C 1
ATOM 729 O O . GLU A 1 95 ? 8.647 -8.299 7.534 1.00 96.75 95 GLU A O 1
ATOM 734 N N . PHE A 1 96 ? 8.108 -7.864 5.393 1.00 95.69 96 PHE A N 1
ATOM 735 C CA . PHE A 1 96 ? 8.850 -8.955 4.785 1.00 95.69 96 PHE A CA 1
ATOM 736 C C . PHE A 1 96 ? 9.722 -8.410 3.658 1.00 95.69 96 PHE A C 1
ATOM 738 O O . PHE A 1 96 ? 9.228 -7.759 2.733 1.00 95.69 96 PHE A O 1
ATOM 745 N N . GLY A 1 97 ? 11.016 -8.723 3.703 1.00 92.88 97 GLY A N 1
ATOM 746 C CA . GLY A 1 97 ? 11.909 -8.473 2.576 1.00 92.88 97 GLY A CA 1
ATOM 747 C C . GLY A 1 97 ? 11.506 -9.326 1.374 1.00 92.88 97 GLY A C 1
ATOM 748 O O . GLY A 1 97 ? 11.212 -10.515 1.522 1.00 92.88 97 GLY A O 1
ATOM 749 N N . LEU A 1 98 ? 11.491 -8.726 0.185 1.00 90.19 98 LEU A N 1
ATOM 750 C CA . LEU A 1 98 ? 11.264 -9.440 -1.067 1.00 90.19 98 LEU A CA 1
ATOM 751 C C . LEU A 1 98 ? 12.582 -9.597 -1.832 1.00 90.19 98 LEU A C 1
ATOM 753 O O . LEU A 1 98 ? 13.486 -8.776 -1.672 1.00 90.19 98 LEU A O 1
ATOM 757 N N . PRO A 1 99 ? 12.707 -10.616 -2.700 1.00 88.69 99 PRO A N 1
ATOM 758 C CA . PRO A 1 99 ? 13.735 -10.600 -3.728 1.00 88.69 99 PRO A CA 1
ATOM 759 C C . PRO A 1 99 ? 13.560 -9.334 -4.568 1.00 88.69 99 PRO A C 1
ATOM 761 O O . PRO A 1 99 ? 12.501 -9.134 -5.164 1.00 88.69 99 PRO A O 1
ATOM 764 N N . SER A 1 100 ? 14.577 -8.478 -4.593 1.00 82.94 100 SER A N 1
ATOM 765 C CA . SER A 1 100 ? 14.479 -7.161 -5.210 1.00 82.94 100 SER A CA 1
ATOM 766 C C . SER A 1 100 ? 15.585 -6.931 -6.235 1.00 82.94 100 SER A C 1
ATOM 768 O O . SER A 1 100 ? 16.650 -7.558 -6.200 1.00 82.94 100 SER A O 1
ATOM 770 N N . TRP A 1 101 ? 15.317 -6.047 -7.195 1.00 81.38 101 TRP A N 1
ATOM 771 C CA . TRP A 1 101 ? 16.335 -5.632 -8.153 1.00 81.38 101 TRP A CA 1
ATOM 772 C C . TRP A 1 101 ? 17.394 -4.767 -7.455 1.00 81.38 101 TRP A C 1
ATOM 774 O O . TRP A 1 101 ? 17.062 -4.013 -6.535 1.00 81.38 101 TRP A O 1
ATOM 784 N N . PRO A 1 102 ? 18.666 -4.812 -7.893 1.00 81.06 102 PRO A N 1
ATOM 785 C CA . PRO A 1 102 ? 19.693 -3.924 -7.363 1.00 81.06 102 PRO A CA 1
ATOM 786 C C . PRO A 1 102 ? 19.256 -2.453 -7.426 1.00 81.06 102 PRO A C 1
ATOM 788 O O . PRO A 1 102 ? 18.882 -1.956 -8.486 1.00 81.06 102 PRO A O 1
ATOM 791 N N . GLY A 1 103 ? 19.302 -1.760 -6.286 1.00 79.69 103 GLY A N 1
ATOM 792 C CA . GLY A 1 103 ? 18.899 -0.352 -6.172 1.00 79.69 103 GLY A CA 1
ATOM 793 C C . GLY A 1 103 ? 17.397 -0.113 -5.989 1.00 79.69 103 GLY A C 1
ATOM 794 O O . GLY A 1 103 ? 16.984 1.040 -5.899 1.00 79.69 103 GLY A O 1
ATOM 795 N N . VAL A 1 104 ? 16.588 -1.171 -5.897 1.00 83.50 104 VAL A N 1
ATOM 796 C CA . VAL A 1 104 ? 15.144 -1.086 -5.660 1.00 83.50 104 VAL A CA 1
ATOM 797 C C . VAL A 1 104 ? 14.826 -1.840 -4.364 1.00 83.50 104 VAL A C 1
ATOM 799 O O . VAL A 1 104 ? 14.798 -3.070 -4.371 1.00 83.50 104 VAL A O 1
ATOM 802 N N . PRO A 1 105 ? 14.662 -1.152 -3.221 1.00 82.12 105 PRO A N 1
ATOM 803 C CA . PRO A 1 105 ? 14.479 -1.801 -1.922 1.00 82.12 105 PRO A CA 1
ATOM 804 C C . PRO A 1 105 ? 13.012 -2.209 -1.695 1.00 82.12 105 PRO A C 1
ATOM 806 O O . PRO A 1 105 ? 12.339 -1.699 -0.799 1.00 82.12 105 PRO A O 1
ATOM 809 N N . ASP A 1 106 ? 12.509 -3.117 -2.532 1.00 89.62 106 ASP A N 1
ATOM 810 C CA . ASP A 1 106 ? 11.139 -3.617 -2.427 1.00 89.62 106 ASP A CA 1
ATOM 811 C C . ASP A 1 106 ? 10.917 -4.486 -1.194 1.00 89.62 106 ASP A C 1
ATOM 813 O O . ASP A 1 106 ? 11.708 -5.369 -0.853 1.00 89.62 106 ASP A O 1
ATOM 817 N N . ARG A 1 107 ? 9.757 -4.287 -0.575 1.00 93.56 107 ARG A N 1
ATOM 818 C CA . ARG A 1 107 ? 9.284 -5.078 0.556 1.00 93.56 107 ARG A CA 1
ATOM 819 C C . ARG A 1 107 ? 7.781 -5.275 0.481 1.00 93.56 107 ARG A C 1
ATOM 821 O O . ARG A 1 107 ? 7.062 -4.498 -0.145 1.00 93.56 107 ARG A O 1
ATOM 828 N N . LEU A 1 108 ? 7.311 -6.325 1.141 1.00 96.00 108 LEU A N 1
ATOM 829 C CA . LEU A 1 108 ? 5.901 -6.529 1.428 1.00 96.00 108 LEU A CA 1
ATOM 830 C C . LEU A 1 108 ? 5.632 -6.043 2.850 1.00 96.00 108 LEU A C 1
ATOM 832 O O . LEU A 1 108 ? 6.231 -6.531 3.801 1.00 96.00 108 LEU A O 1
ATOM 836 N N . THR A 1 109 ? 4.688 -5.126 3.002 1.00 97.00 109 THR A N 1
ATOM 837 C CA . THR A 1 109 ? 4.237 -4.630 4.305 1.00 97.00 109 THR A CA 1
ATOM 838 C C . THR A 1 109 ? 2.760 -4.938 4.509 1.00 97.00 109 THR A C 1
ATOM 840 O O . THR A 1 109 ? 1.947 -4.812 3.589 1.00 97.00 109 THR A O 1
ATOM 843 N N . VAL A 1 110 ? 2.404 -5.355 5.723 1.00 98.12 110 VAL A N 1
ATOM 844 C CA . VAL A 1 110 ? 1.027 -5.625 6.143 1.00 98.12 110 VAL A CA 1
ATOM 845 C C . VAL A 1 110 ? 0.589 -4.525 7.092 1.00 98.12 110 VAL A C 1
ATOM 847 O O . VAL A 1 110 ? 1.197 -4.309 8.139 1.00 98.12 110 VAL A O 1
ATOM 850 N N . TRP A 1 111 ? -0.502 -3.852 6.755 1.00 98.00 111 TRP A N 1
ATOM 851 C CA . TRP A 1 111 ? -1.029 -2.722 7.505 1.00 98.00 111 TRP A CA 1
ATOM 852 C C . TRP A 1 111 ? -2.421 -3.026 8.041 1.00 98.00 111 TRP A C 1
ATOM 854 O O . TRP A 1 111 ? -3.270 -3.583 7.339 1.00 98.00 111 TRP A O 1
ATOM 864 N N . ARG A 1 112 ? -2.678 -2.597 9.279 1.00 97.69 112 ARG A N 1
ATOM 865 C CA . ARG A 1 112 ? -3.994 -2.658 9.921 1.00 97.69 112 ARG A CA 1
ATOM 866 C C . ARG A 1 112 ? -4.586 -1.269 10.080 1.00 97.69 112 ARG A C 1
ATOM 868 O O . ARG A 1 112 ? -3.908 -0.342 10.525 1.00 97.69 112 ARG A O 1
ATOM 875 N N . ARG A 1 113 ? -5.853 -1.111 9.712 1.00 96.19 113 ARG A N 1
ATOM 876 C CA . ARG A 1 113 ? -6.553 0.169 9.805 1.00 96.19 113 ARG A CA 1
ATOM 877 C C . ARG A 1 113 ? -6.735 0.548 11.269 1.00 96.19 113 ARG A C 1
ATOM 879 O O . ARG A 1 113 ? -7.188 -0.259 12.078 1.00 96.19 113 ARG A O 1
ATOM 886 N N . ARG A 1 114 ? -6.429 1.799 11.610 1.00 94.94 114 ARG A N 1
ATOM 887 C CA . ARG A 1 114 ? -6.694 2.325 12.953 1.00 94.94 114 ARG A CA 1
ATOM 888 C C . ARG A 1 114 ? -8.201 2.548 13.151 1.00 94.94 114 ARG A C 1
ATOM 890 O O . ARG A 1 114 ? -8.862 3.007 12.218 1.00 94.94 114 ARG A O 1
ATOM 897 N N . PRO A 1 115 ? -8.748 2.318 14.360 1.00 88.44 115 PRO A N 1
ATOM 898 C CA . PRO A 1 115 ? -10.173 2.535 14.636 1.00 88.44 115 PRO A CA 1
ATOM 899 C C . PRO A 1 115 ? -10.615 3.992 14.441 1.00 88.44 115 PRO A C 1
ATOM 901 O O . PRO A 1 115 ? -11.713 4.259 13.962 1.00 88.44 115 PRO A O 1
ATOM 904 N N . ALA A 1 116 ? -9.747 4.943 14.796 1.00 85.31 116 ALA A N 1
ATOM 905 C CA . ALA A 1 116 ? -10.004 6.370 14.658 1.00 85.31 116 ALA A CA 1
ATOM 906 C C . ALA A 1 116 ? -9.193 6.950 13.496 1.00 85.31 116 ALA A C 1
ATOM 908 O O . ALA A 1 116 ? -7.959 6.941 13.518 1.00 85.31 116 ALA A O 1
ATOM 909 N N . ARG A 1 117 ? -9.892 7.500 12.497 1.00 82.81 117 ARG A N 1
ATOM 910 C CA . ARG A 1 117 ? -9.253 8.184 11.372 1.00 82.81 117 ARG A CA 1
ATOM 911 C C . ARG A 1 117 ? -8.877 9.619 11.743 1.00 82.81 117 ARG A C 1
ATOM 913 O O . ARG A 1 117 ? -9.716 10.410 12.165 1.00 82.81 117 ARG A O 1
ATOM 920 N N . ARG A 1 118 ? -7.631 9.984 11.468 1.00 82.69 118 ARG A N 1
ATOM 921 C CA . ARG A 1 118 ? -7.099 11.345 11.469 1.00 82.69 118 ARG A CA 1
ATOM 922 C C . ARG A 1 118 ? -7.187 11.929 10.060 1.00 82.69 118 ARG A C 1
ATOM 924 O O . ARG A 1 118 ? -6.779 11.314 9.076 1.00 82.69 118 ARG A O 1
ATOM 931 N N . ALA A 1 119 ? -7.757 13.125 9.946 1.00 76.56 119 ALA A N 1
ATOM 932 C CA . ALA A 1 119 ? -7.769 13.839 8.675 1.00 76.56 119 ALA A CA 1
ATOM 933 C C . ALA A 1 119 ? -6.339 14.238 8.283 1.00 76.56 119 ALA A C 1
ATOM 935 O O . ALA A 1 119 ? -5.585 14.728 9.122 1.00 76.56 119 ALA A O 1
ATOM 936 N N . GLN A 1 120 ? -5.999 14.081 7.005 1.00 69.38 120 GLN A N 1
ATOM 937 C CA . GLN A 1 120 ? -4.807 14.695 6.429 1.00 69.38 120 GLN A CA 1
ATOM 938 C C . GLN A 1 120 ? -5.011 16.218 6.452 1.00 69.38 120 GLN A C 1
ATOM 940 O O . GLN A 1 120 ? -5.796 16.756 5.676 1.00 69.38 120 GLN A O 1
ATOM 945 N N . ARG A 1 121 ? -4.376 16.905 7.409 1.00 64.12 121 ARG A N 1
ATOM 946 C CA . ARG A 1 121 ? -4.375 18.370 7.527 1.00 64.12 121 ARG A CA 1
ATOM 947 C C . ARG A 1 121 ? -3.042 18.894 7.004 1.00 64.12 121 ARG A C 1
ATOM 949 O O . ARG A 1 121 ? -2.176 19.285 7.773 1.00 64.12 121 ARG A O 1
ATOM 956 N N . GLY A 1 122 ? -2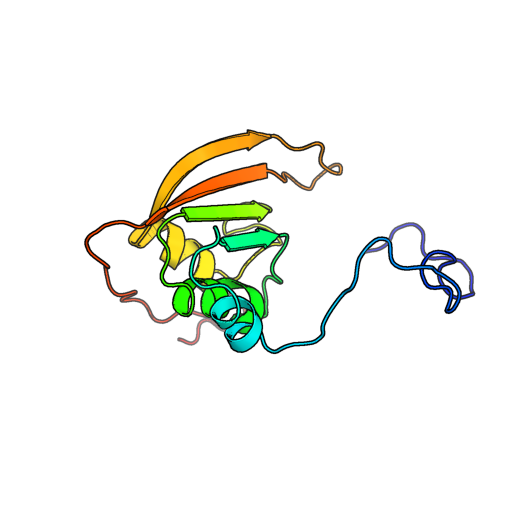.859 18.829 5.696 1.00 58.97 122 GLY A N 1
ATOM 957 C CA . GLY A 1 122 ? -1.684 19.367 5.024 1.00 58.97 122 GLY A CA 1
ATOM 958 C C . GLY A 1 122 ? -1.977 19.435 3.540 1.00 58.97 122 GLY A C 1
ATOM 959 O O . GLY A 1 122 ? -2.355 18.424 2.960 1.00 58.97 122 GLY A O 1
ATOM 960 N N . LEU A 1 123 ? -1.877 20.627 2.957 1.00 58.12 123 LEU A N 1
ATOM 961 C CA . LEU A 1 123 ? -1.866 20.761 1.507 1.00 58.12 123 LEU A CA 1
ATOM 962 C C . LEU A 1 123 ? -0.537 20.183 1.015 1.00 58.12 123 LEU A C 1
ATOM 964 O O . LEU A 1 123 ? 0.528 20.572 1.509 1.00 58.12 123 LEU A O 1
ATOM 968 N N . ASP A 1 124 ? -0.609 19.209 0.117 1.00 59.50 124 ASP A N 1
ATOM 969 C CA . ASP A 1 124 ? 0.567 18.566 -0.450 1.00 59.50 124 ASP A CA 1
ATOM 970 C C . ASP A 1 124 ? 1.261 19.565 -1.368 1.00 59.50 124 ASP A C 1
ATOM 972 O O . ASP A 1 124 ? 0.773 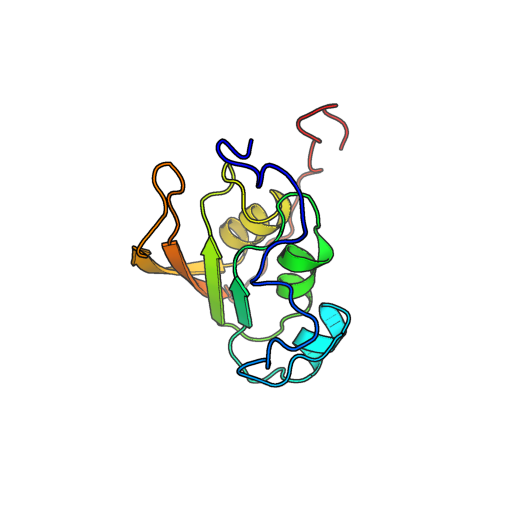19.890 -2.441 1.00 59.50 124 ASP A O 1
ATOM 976 N N . ARG A 1 125 ? 2.415 20.080 -0.937 1.00 58.16 125 ARG A N 1
ATOM 977 C CA . ARG A 1 125 ? 3.224 20.920 -1.812 1.00 58.16 125 ARG A CA 1
ATOM 978 C C . ARG A 1 125 ? 3.881 20.039 -2.865 1.00 58.16 125 ARG A C 1
ATOM 980 O O . ARG A 1 125 ? 4.676 19.171 -2.513 1.00 58.16 125 ARG A O 1
ATOM 987 N N . CYS A 1 126 ? 3.578 20.276 -4.139 1.00 49.47 126 CYS A N 1
ATOM 988 C CA . CYS A 1 126 ? 4.257 19.605 -5.248 1.00 49.47 126 CYS A CA 1
ATOM 989 C C . CYS A 1 126 ? 5.787 19.794 -5.126 1.00 49.47 126 CYS A C 1
ATOM 991 O O . CYS A 1 126 ? 6.232 20.944 -5.072 1.00 49.47 126 CYS A O 1
ATOM 993 N N . PRO A 1 127 ? 6.612 18.728 -5.128 1.00 49.25 127 PRO A N 1
ATOM 994 C CA . PRO A 1 127 ? 8.068 18.845 -4.985 1.00 49.25 127 PRO A CA 1
ATOM 995 C C . PRO A 1 127 ? 8.736 19.695 -6.077 1.00 49.25 127 PRO A C 1
ATOM 997 O O . PRO A 1 127 ? 9.793 20.272 -5.847 1.00 49.25 127 PRO A O 1
ATOM 1000 N N . GLY A 1 128 ? 8.110 19.803 -7.255 1.00 50.06 128 GLY A N 1
ATOM 1001 C CA . GLY A 1 128 ? 8.619 20.595 -8.377 1.00 50.06 128 GLY A CA 1
ATOM 1002 C C . GLY A 1 128 ? 8.229 22.077 -8.363 1.00 50.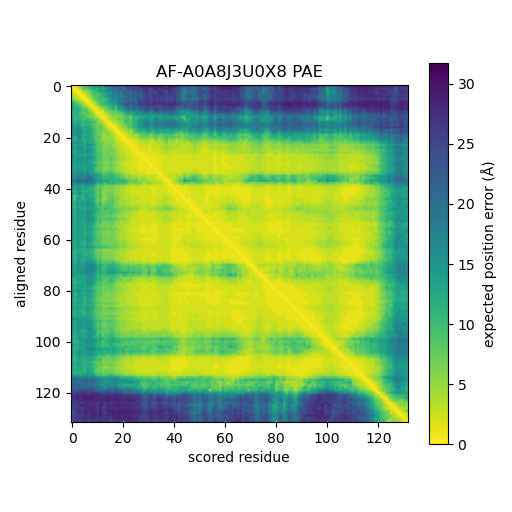06 128 GLY A C 1
ATOM 1003 O O . GLY A 1 128 ? 8.919 22.883 -8.979 1.00 50.06 128 GLY A O 1
ATOM 1004 N N . CYS A 1 129 ? 7.136 22.471 -7.695 1.00 68.44 129 CYS A N 1
ATOM 1005 C CA . CYS A 1 129 ? 6.644 23.858 -7.759 1.00 68.44 129 CYS A CA 1
ATOM 1006 C C . CYS A 1 129 ? 6.160 24.455 -6.429 1.00 68.44 129 CYS A C 1
ATOM 1008 O O . CYS A 1 129 ? 5.760 25.618 -6.390 1.00 68.44 129 CYS A O 1
ATOM 1010 N N . GLY A 1 130 ? 6.185 23.690 -5.335 1.00 50.50 130 GLY A N 1
ATOM 1011 C CA . GLY A 1 130 ? 5.885 24.153 -3.980 1.00 50.50 130 GLY A CA 1
ATOM 1012 C C . GLY A 1 130 ? 4.445 24.624 -3.743 1.00 50.50 130 GLY A C 1
ATOM 1013 O O . GLY A 1 130 ? 4.157 25.136 -2.658 1.00 50.50 130 GLY A O 1
ATOM 1014 N N . ARG A 1 131 ? 3.551 24.484 -4.730 1.00 47.00 131 ARG A N 1
ATOM 1015 C CA . ARG A 1 131 ? 2.140 24.863 -4.610 1.00 47.00 131 ARG A CA 1
ATOM 1016 C C . ARG A 1 131 ? 1.345 23.788 -3.874 1.00 47.00 131 ARG A C 1
ATOM 1018 O O . ARG A 1 131 ? 1.649 22.617 -4.098 1.00 47.00 131 ARG A O 1
ATOM 1025 N N . PRO A 1 132 ? 0.396 24.203 -3.015 1.00 51.75 132 PRO A N 1
ATOM 1026 C CA . PRO A 1 132 ? -0.526 23.300 -2.336 1.00 51.75 132 PRO A CA 1
ATOM 1027 C C . PRO A 1 132 ? -1.409 22.498 -3.295 1.00 51.75 132 PRO A C 1
ATOM 1029 O O . PRO A 1 132 ? -1.555 22.937 -4.462 1.00 51.75 132 PRO A O 1
#

Secondary structure (DSSP, 8-state):
--SS--SSS--GGG-TT---SS------HHHHHHH-TTSPEEEES--TT-TIIIIIHHHH--SSEEEEEE--TTSSSS-HHHHHHHHHHEEEEEEEE----TT---EEEEEEE-SSPPP--S----TTT---